Protein AF-A0A966N8Z4-F1 (afdb_monomer_lite)

Sequence (66 aa):
MFIKDGKWDWPIIKFYKKNGLLKTIPYVIFILLGIKIVIINGAIFILNLFGAGIEYAPILKNLGII

Secondary structure (DSSP, 8-state):
--EETTEE--HHHHHHHHHHHHHHHHHHHHHHHHHHHHHHHHHHHHHHHTT--PPS-HHHHHTT--

pLDDT: mean 82.35, std 10.39, range [56.62, 94.69]

Foldseek 3Di:
DQADPNDRNDVLVVCCVVPNDVVSVVVVVVVVVVVVLCVVQVVVVVVVVVVVPDDRPVVCVVVVVD

Structure (mmCIF, N/CA/C/O backbone):
data_AF-A0A966N8Z4-F1
#
_entry.id   AF-A0A966N8Z4-F1
#
loop_
_atom_site.group_PDB
_atom_site.id
_atom_site.type_symbol
_atom_site.label_atom_id
_atom_site.label_alt_id
_atom_site.label_comp_id
_atom_site.label_asym_id
_atom_site.label_entity_id
_atom_site.label_seq_id
_atom_site.pdbx_PDB_ins_code
_atom_site.Cartn_x
_atom_site.Cartn_y
_atom_site.Cartn_z
_atom_site.occupancy
_atom_site.B_iso_or_equiv
_atom_site.auth_seq_id
_atom_site.auth_comp_id
_atom_site.auth_asym_id
_atom_site.auth_atom_id
_atom_site.pdbx_PDB_model_num
ATOM 1 N N . MET A 1 1 ? -11.935 -15.240 3.284 1.00 56.62 1 MET A N 1
ATOM 2 C CA . MET A 1 1 ? -12.987 -14.794 2.348 1.00 56.62 1 MET A CA 1
ATOM 3 C C . MET A 1 1 ? -13.117 -13.280 2.475 1.00 56.62 1 MET A C 1
ATOM 5 O O . MET A 1 1 ? -13.261 -12.808 3.596 1.00 56.62 1 MET A O 1
ATOM 9 N N . PHE A 1 2 ? -12.949 -12.527 1.383 1.00 59.88 2 PHE A N 1
ATOM 10 C CA . PHE A 1 2 ? -13.005 -11.049 1.367 1.00 59.88 2 PHE A CA 1
ATOM 11 C C . PHE A 1 2 ? -14.435 -10.495 1.305 1.00 59.88 2 PHE A C 1
ATOM 13 O O . PHE A 1 2 ? -14.642 -9.288 1.325 1.00 59.88 2 PHE A O 1
ATOM 20 N N . ILE A 1 3 ? -15.422 -11.384 1.2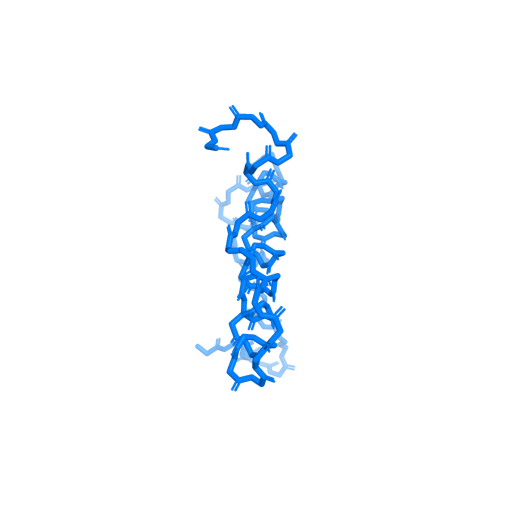45 1.00 65.62 3 ILE A N 1
ATOM 21 C CA . ILE A 1 3 ? -16.841 -11.066 1.296 1.00 65.62 3 ILE A CA 1
ATOM 22 C C . ILE A 1 3 ? -17.416 -11.915 2.423 1.00 65.62 3 ILE A C 1
ATOM 24 O O . ILE A 1 3 ? -17.222 -13.133 2.438 1.00 65.62 3 ILE A O 1
ATOM 28 N N . LYS A 1 4 ? -18.076 -11.264 3.378 1.00 69.31 4 LYS A N 1
ATOM 29 C CA . LYS A 1 4 ? -18.813 -11.908 4.464 1.00 69.31 4 LYS A CA 1
ATOM 30 C C . LYS A 1 4 ? -20.202 -11.277 4.502 1.00 69.31 4 LYS A C 1
ATOM 32 O O . LYS A 1 4 ? -20.313 -10.055 4.535 1.00 69.31 4 LYS A O 1
ATOM 37 N N . ASP A 1 5 ? 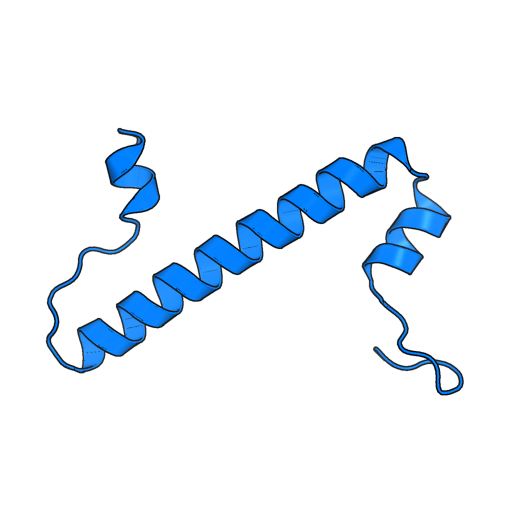-21.247 -12.098 4.441 1.00 74.25 5 ASP A N 1
ATOM 38 C CA . ASP A 1 5 ? -22.649 -11.652 4.502 1.00 74.25 5 ASP A CA 1
ATOM 39 C C . ASP A 1 5 ? -23.012 -10.591 3.439 1.00 74.25 5 ASP A C 1
ATOM 41 O O . ASP A 1 5 ? -23.670 -9.593 3.726 1.00 74.25 5 ASP A O 1
ATOM 45 N N . GLY A 1 6 ? -22.506 -10.754 2.209 1.00 72.62 6 GLY A N 1
ATOM 46 C CA . GLY A 1 6 ? -22.739 -9.810 1.104 1.00 72.62 6 GLY A CA 1
ATOM 47 C C . GLY A 1 6 ? -22.057 -8.445 1.268 1.00 72.62 6 GLY A C 1
ATOM 48 O O . GLY A 1 6 ? -22.206 -7.573 0.416 1.00 72.62 6 GLY A O 1
ATOM 49 N N . LYS A 1 7 ? -21.281 -8.250 2.340 1.00 69.12 7 LYS A N 1
ATOM 50 C CA . LYS A 1 7 ? -20.500 -7.039 2.590 1.00 69.12 7 LYS A CA 1
ATOM 51 C C . LYS A 1 7 ? -19.031 -7.324 2.321 1.00 69.12 7 LYS A C 1
ATOM 53 O O . LYS A 1 7 ? -18.500 -8.372 2.697 1.00 69.12 7 LYS A O 1
ATOM 58 N N . TRP A 1 8 ? -18.370 -6.376 1.665 1.00 72.12 8 TRP A N 1
ATOM 59 C CA . TRP A 1 8 ? -16.931 -6.449 1.471 1.00 72.12 8 TRP A CA 1
ATOM 60 C C . TRP A 1 8 ? -16.235 -6.343 2.832 1.00 72.12 8 TRP A C 1
ATOM 62 O O . TRP A 1 8 ? -16.324 -5.332 3.532 1.00 72.12 8 TRP A O 1
ATOM 72 N N . ASP A 1 9 ? -15.539 -7.407 3.209 1.00 78.00 9 ASP A N 1
ATOM 73 C CA . ASP A 1 9 ? -14.867 -7.556 4.491 1.00 78.00 9 ASP A CA 1
ATOM 74 C C . ASP A 1 9 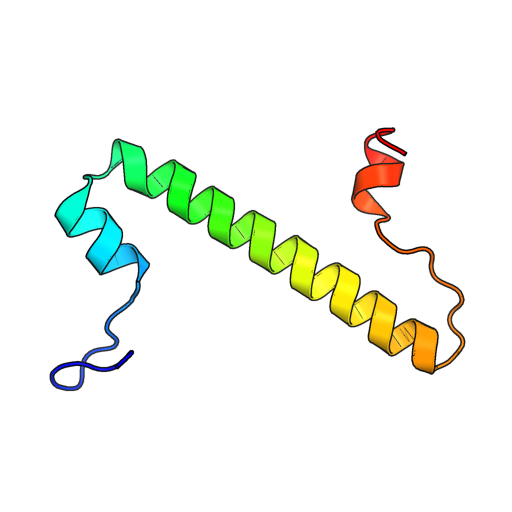? -13.438 -7.013 4.382 1.00 78.00 9 ASP A C 1
ATOM 76 O O . ASP A 1 9 ? -12.458 -7.756 4.250 1.00 78.00 9 ASP A O 1
ATOM 80 N N . TRP A 1 10 ? -13.340 -5.678 4.358 1.00 80.69 10 TRP A N 1
ATOM 81 C CA . TRP A 1 10 ? -12.070 -4.982 4.174 1.00 80.69 10 TRP A CA 1
ATOM 82 C C . TRP A 1 10 ? -11.092 -5.345 5.307 1.00 80.69 10 TRP A C 1
ATOM 84 O O . TRP A 1 10 ? -11.425 -5.170 6.485 1.00 80.69 10 TRP A O 1
ATOM 94 N N . PRO A 1 11 ? -9.847 -5.754 4.988 1.00 83.50 11 PRO A N 1
ATOM 95 C CA . PRO A 1 11 ? -8.833 -6.076 5.996 1.00 83.50 11 PRO A CA 1
ATOM 96 C C . PRO A 1 11 ? -8.572 -4.920 6.973 1.00 83.50 11 PRO A C 1
ATOM 98 O O . PRO A 1 11 ? -8.326 -5.146 8.157 1.00 83.50 11 PRO A O 1
ATOM 101 N N . ILE A 1 12 ? -8.703 -3.678 6.497 1.00 86.81 12 ILE A N 1
ATOM 102 C CA . ILE A 1 12 ? -8.553 -2.458 7.300 1.00 86.81 12 ILE A CA 1
ATOM 103 C C . ILE A 1 12 ? -9.607 -2.399 8.413 1.00 86.81 12 ILE A C 1
ATOM 105 O O . ILE A 1 12 ? -9.280 -2.079 9.552 1.00 86.81 12 ILE A O 1
ATOM 109 N N . ILE A 1 13 ? -10.859 -2.767 8.119 1.00 86.56 13 ILE A N 1
ATOM 110 C CA . ILE A 1 13 ? -11.955 -2.750 9.100 1.00 86.56 13 ILE A CA 1
ATOM 111 C C . ILE A 1 13 ? -11.695 -3.785 10.198 1.00 86.56 13 ILE A C 1
ATOM 113 O O . ILE A 1 13 ? -11.886 -3.499 11.381 1.00 86.56 13 ILE A O 1
ATOM 117 N N . LYS A 1 14 ? -11.216 -4.978 9.828 1.00 88.75 14 LYS A N 1
ATOM 118 C CA . LYS A 1 14 ? -10.800 -6.006 10.795 1.00 88.75 14 LYS A CA 1
ATOM 119 C C . LYS A 1 14 ? -9.661 -5.522 11.685 1.00 88.75 14 LYS A C 1
ATOM 121 O O . LYS A 1 14 ? -9.714 -5.706 12.900 1.00 88.75 14 LYS A O 1
ATOM 126 N N . PHE A 1 15 ? -8.650 -4.891 11.092 1.00 91.25 15 PHE A N 1
ATOM 127 C CA . PHE A 1 15 ? -7.509 -4.365 11.832 1.00 91.25 15 PHE A CA 1
ATOM 128 C C . PHE A 1 15 ? -7.927 -3.249 12.798 1.00 91.25 15 PHE A C 1
ATOM 130 O O . PHE A 1 15 ? -7.511 -3.265 13.957 1.00 91.25 15 PHE A O 1
ATOM 137 N N . TYR A 1 16 ? -8.812 -2.351 12.359 1.00 91.50 16 TYR A N 1
ATOM 138 C CA . TYR A 1 16 ? -9.385 -1.284 13.175 1.00 91.50 16 TYR A CA 1
ATOM 139 C C . TYR A 1 16 ? -10.154 -1.806 14.380 1.00 91.50 16 TYR A C 1
ATOM 141 O O . TYR A 1 16 ? -9.864 -1.409 15.507 1.00 91.50 16 TYR A O 1
ATOM 149 N N . LYS A 1 17 ? -11.077 -2.751 14.165 1.00 91.44 17 LYS A N 1
ATOM 150 C CA . LYS A 1 17 ? -11.867 -3.342 15.253 1.00 91.44 17 LYS A CA 1
ATOM 151 C C . LYS A 1 17 ? -10.994 -4.005 16.325 1.00 91.44 17 LYS A C 1
ATOM 153 O O . LYS A 1 17 ? -11.393 -4.035 17.481 1.00 91.44 17 LYS A O 1
ATOM 158 N N . LYS A 1 18 ? -9.814 -4.518 15.956 1.00 93.94 18 LYS A N 1
ATOM 159 C CA . LYS A 1 18 ? -8.877 -5.179 16.878 1.00 93.94 18 LYS A CA 1
ATOM 160 C C . LYS A 1 18 ? -7.894 -4.218 17.560 1.00 93.94 18 LYS A C 1
ATOM 162 O O . LYS A 1 18 ? -7.503 -4.471 18.693 1.00 93.94 18 LYS A O 1
ATOM 167 N N . ASN A 1 19 ? -7.451 -3.160 16.877 1.00 93.69 19 ASN A N 1
ATOM 168 C CA . ASN A 1 19 ? -6.299 -2.353 17.307 1.00 93.69 19 ASN A CA 1
ATOM 169 C C . ASN A 1 19 ? -6.619 -0.874 17.580 1.00 93.69 19 ASN A C 1
ATOM 171 O O . ASN A 1 19 ? -5.752 -0.151 18.075 1.00 93.69 19 ASN A O 1
ATOM 175 N N . GLY A 1 20 ? -7.829 -0.419 17.255 1.00 93.12 20 GLY A N 1
ATOM 176 C CA . GLY A 1 20 ? -8.247 0.972 17.398 1.00 93.12 20 GLY A CA 1
ATOM 177 C C . GLY A 1 20 ? -7.645 1.917 16.351 1.00 93.12 20 GLY A C 1
ATOM 178 O O . GLY A 1 20 ? -6.834 1.537 15.500 1.00 93.12 20 GLY A O 1
ATOM 179 N N . LEU A 1 21 ? -8.063 3.184 16.411 1.00 91.19 21 LEU A N 1
ATOM 180 C CA . LEU A 1 21 ? -7.758 4.191 15.388 1.00 91.19 21 LEU A CA 1
ATOM 181 C C . LEU A 1 21 ? -6.255 4.472 15.259 1.00 91.19 21 LEU A C 1
ATOM 183 O O . LEU A 1 21 ? -5.718 4.431 14.154 1.00 91.19 21 LEU A O 1
ATOM 187 N N . LEU A 1 22 ? -5.571 4.684 16.388 1.00 93.44 22 LEU A N 1
ATOM 188 C CA . LEU A 1 22 ? -4.163 5.102 16.423 1.00 93.44 22 LEU A CA 1
ATOM 189 C C . LEU A 1 22 ? -3.219 4.118 15.728 1.00 93.44 22 LEU A C 1
ATOM 191 O O . LEU A 1 22 ? -2.276 4.544 15.075 1.00 93.44 22 LEU A O 1
ATOM 195 N N . LYS A 1 23 ? -3.478 2.810 15.830 1.00 91.75 23 LYS A N 1
ATOM 196 C CA . LYS A 1 23 ? -2.683 1.781 15.140 1.00 91.75 23 LYS A CA 1
ATOM 197 C C . LYS A 1 23 ? -3.137 1.558 13.699 1.00 91.75 23 LYS A C 1
ATOM 199 O O . LYS A 1 23 ? -2.354 1.115 12.865 1.00 91.75 23 LYS A O 1
ATOM 204 N N . THR A 1 24 ? -4.393 1.865 13.390 1.00 93.25 24 THR A N 1
ATOM 205 C CA . THR A 1 24 ? -4.952 1.681 12.044 1.00 93.25 24 THR A CA 1
ATOM 206 C C . THR A 1 24 ? -4.430 2.719 11.065 1.00 93.25 24 THR A C 1
ATOM 208 O O . THR A 1 24 ? -4.144 2.373 9.926 1.00 93.25 24 THR A O 1
ATOM 211 N N . ILE A 1 25 ? -4.259 3.969 11.497 1.00 93.56 25 ILE A N 1
ATOM 212 C CA . ILE A 1 25 ? -3.711 5.041 10.654 1.00 93.56 25 ILE A CA 1
ATOM 213 C C . ILE A 1 25 ? -2.344 4.655 10.049 1.00 93.56 25 ILE A C 1
ATOM 215 O O . ILE A 1 25 ? -2.246 4.607 8.821 1.00 93.56 25 ILE A O 1
ATOM 219 N N . PRO A 1 26 ? -1.307 4.309 10.840 1.00 94.69 26 PRO A N 1
ATOM 220 C CA . PRO A 1 26 ? -0.016 3.913 10.284 1.00 94.69 26 PRO A CA 1
ATOM 221 C C . PRO A 1 26 ? -0.107 2.618 9.467 1.00 94.69 26 PRO A C 1
ATOM 223 O O . PRO A 1 26 ? 0.593 2.486 8.469 1.00 94.69 26 PRO A O 1
ATOM 226 N N . TYR A 1 27 ? -1.004 1.691 9.821 1.00 90.50 27 TYR A N 1
ATOM 227 C CA . TYR A 1 27 ? -1.249 0.482 9.029 1.00 90.50 27 TYR A CA 1
ATOM 228 C C . TYR A 1 27 ? -1.785 0.795 7.622 1.00 90.50 27 TYR A C 1
ATOM 230 O O . TYR A 1 27 ? -1.302 0.239 6.636 1.00 90.50 27 TYR A O 1
ATOM 238 N N . VAL A 1 28 ? -2.743 1.719 7.503 1.00 91.75 28 VAL A N 1
ATOM 239 C CA . VAL A 1 28 ? -3.269 2.162 6.203 1.00 91.75 28 VAL A CA 1
ATOM 240 C C . VAL A 1 28 ? -2.188 2.882 5.400 1.00 91.75 28 VAL A C 1
ATOM 242 O O . VAL A 1 28 ? -2.026 2.592 4.217 1.00 91.75 28 VAL A O 1
ATOM 245 N N . ILE A 1 29 ? -1.408 3.763 6.035 1.00 92.44 29 ILE A N 1
ATOM 246 C CA . ILE A 1 29 ? -0.275 4.440 5.385 1.00 92.44 29 ILE A CA 1
ATOM 247 C C . ILE A 1 29 ? 0.722 3.409 4.842 1.00 92.44 29 ILE A C 1
ATOM 249 O O . ILE A 1 29 ? 1.126 3.499 3.684 1.00 92.44 29 ILE A O 1
ATOM 253 N N . PHE A 1 30 ? 1.067 2.393 5.635 1.00 91.50 30 PHE A N 1
ATOM 254 C CA . PHE A 1 30 ? 1.978 1.330 5.221 1.00 91.50 30 PHE A CA 1
ATOM 255 C C . PHE A 1 30 ? 1.453 0.552 4.008 1.00 91.50 30 PHE A C 1
ATOM 257 O O . PHE A 1 30 ? 2.198 0.330 3.055 1.00 91.50 30 PHE A O 1
ATOM 264 N N . ILE A 1 31 ? 0.163 0.195 3.996 1.00 90.38 31 ILE A N 1
ATOM 265 C CA . ILE A 1 31 ? -0.468 -0.455 2.837 1.00 90.38 31 ILE A CA 1
ATOM 266 C C . ILE A 1 31 ? -0.384 0.437 1.596 1.00 90.38 31 ILE A C 1
ATOM 268 O O . ILE A 1 31 ? -0.006 -0.044 0.530 1.00 90.38 31 ILE A O 1
ATOM 272 N N . LEU A 1 32 ? -0.712 1.726 1.715 1.00 89.62 32 LEU A N 1
ATOM 273 C CA . LEU A 1 32 ? -0.683 2.655 0.583 1.00 89.62 32 LEU A CA 1
ATOM 274 C C . LEU A 1 32 ? 0.730 2.812 0.007 1.00 89.62 32 LEU A C 1
ATOM 276 O O . LEU A 1 32 ? 0.899 2.813 -1.214 1.00 89.62 32 LEU A O 1
ATOM 280 N N . LEU A 1 33 ? 1.744 2.906 0.871 1.00 89.06 33 LEU A N 1
ATOM 281 C CA . LEU A 1 33 ? 3.145 2.959 0.455 1.00 89.06 33 LEU A CA 1
ATOM 282 C C . LEU A 1 33 ? 3.581 1.649 -0.211 1.00 89.06 33 LEU A C 1
ATOM 284 O O . LEU A 1 33 ? 4.162 1.683 -1.294 1.00 89.06 33 LEU A O 1
ATOM 288 N N . GLY A 1 34 ? 3.244 0.502 0.386 1.00 87.12 34 GLY A N 1
ATOM 289 C CA . GLY A 1 34 ? 3.549 -0.814 -0.172 1.00 87.12 34 GLY A CA 1
ATOM 290 C C . GLY A 1 34 ? 2.935 -1.015 -1.557 1.00 87.12 34 GLY A C 1
ATOM 291 O O . GLY A 1 34 ? 3.637 -1.390 -2.494 1.00 87.12 34 GLY A O 1
ATOM 292 N N . ILE A 1 35 ? 1.652 -0.679 -1.724 1.00 89.44 35 ILE A N 1
ATOM 293 C CA . ILE A 1 35 ? 0.962 -0.756 -3.019 1.00 89.44 35 ILE A CA 1
ATOM 294 C C . ILE A 1 35 ? 1.649 0.136 -4.056 1.00 89.44 35 ILE A C 1
ATOM 296 O O . ILE A 1 35 ? 1.896 -0.322 -5.169 1.00 89.44 35 ILE A O 1
ATOM 300 N N . LYS A 1 36 ? 2.011 1.379 -3.709 1.00 84.56 36 LYS A N 1
ATOM 301 C CA . LYS A 1 36 ? 2.734 2.26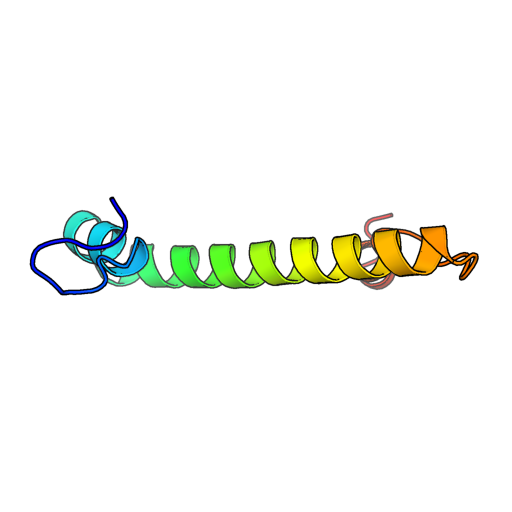9 -4.633 1.00 84.56 36 LYS A CA 1
ATOM 302 C C . LYS A 1 36 ? 4.057 1.663 -5.098 1.00 84.56 36 LYS A C 1
ATOM 304 O O . LYS A 1 36 ? 4.338 1.686 -6.292 1.00 84.56 36 LYS A O 1
ATOM 309 N N . ILE A 1 37 ? 4.846 1.108 -4.181 1.00 86.19 37 ILE A N 1
ATOM 310 C CA . ILE A 1 37 ? 6.139 0.491 -4.506 1.00 86.19 37 ILE A CA 1
ATOM 311 C C . ILE A 1 37 ? 5.941 -0.711 -5.437 1.00 86.19 37 ILE A C 1
ATOM 313 O O . ILE A 1 37 ? 6.663 -0.841 -6.424 1.00 86.19 37 ILE A O 1
ATOM 317 N N . VAL A 1 38 ? 4.953 -1.565 -5.159 1.00 88.00 38 VAL A N 1
ATOM 318 C CA . VAL A 1 38 ? 4.649 -2.737 -5.993 1.00 88.00 38 VAL A CA 1
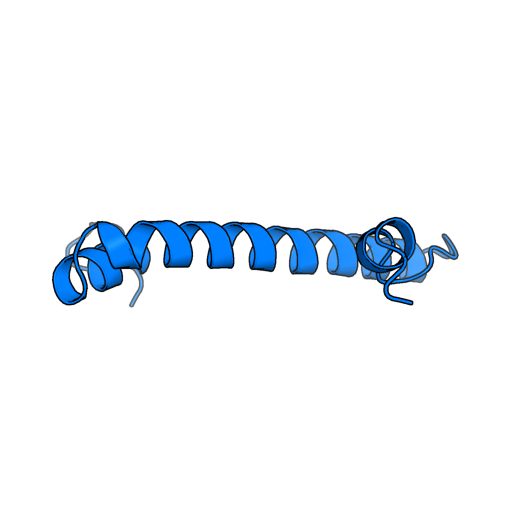ATOM 319 C C . VAL A 1 38 ? 4.177 -2.319 -7.385 1.00 88.00 38 VAL A C 1
ATOM 321 O O . VAL A 1 38 ? 4.690 -2.840 -8.370 1.00 88.00 38 VAL A O 1
ATOM 324 N N . ILE A 1 39 ? 3.253 -1.358 -7.488 1.00 88.62 39 ILE A N 1
ATOM 325 C CA . ILE A 1 39 ? 2.738 -0.878 -8.780 1.00 88.62 39 ILE A CA 1
ATOM 326 C C . ILE A 1 39 ? 3.860 -0.261 -9.615 1.00 88.62 39 ILE A C 1
ATOM 328 O O . ILE A 1 39 ? 3.978 -0.575 -10.794 1.00 88.62 39 ILE A O 1
ATOM 332 N N . ILE A 1 40 ? 4.699 0.590 -9.019 1.00 84.88 40 ILE A N 1
ATOM 333 C CA . ILE A 1 40 ? 5.777 1.276 -9.743 1.00 84.88 40 ILE A CA 1
ATOM 334 C C . ILE A 1 40 ? 6.819 0.272 -10.234 1.00 84.88 40 ILE A C 1
ATOM 336 O O . ILE A 1 40 ? 7.152 0.276 -11.415 1.00 84.88 40 ILE A O 1
ATOM 340 N N . ASN A 1 41 ? 7.299 -0.625 -9.370 1.00 84.56 41 ASN A N 1
ATOM 341 C CA . ASN A 1 41 ? 8.279 -1.629 -9.791 1.00 84.56 41 ASN A CA 1
ATOM 342 C C . ASN A 1 41 ? 7.683 -2.649 -10.770 1.00 84.56 41 ASN A C 1
ATOM 344 O O . ASN A 1 41 ? 8.374 -3.072 -11.690 1.00 84.56 41 ASN A O 1
ATOM 348 N N . GLY A 1 42 ? 6.404 -3.005 -10.622 1.00 87.31 42 GLY A N 1
ATOM 349 C CA . GLY A 1 42 ? 5.689 -3.851 -11.577 1.00 87.31 42 GLY A CA 1
ATOM 350 C C . GLY A 1 42 ? 5.528 -3.187 -12.946 1.00 87.31 42 GLY A C 1
ATOM 351 O O . GLY A 1 42 ? 5.757 -3.825 -13.968 1.00 87.31 42 GLY A O 1
ATOM 352 N N . ALA A 1 43 ? 5.209 -1.891 -12.987 1.00 87.94 43 ALA A N 1
ATOM 353 C CA . ALA A 1 43 ? 5.149 -1.131 -14.233 1.00 87.94 43 ALA A CA 1
ATOM 354 C C . ALA A 1 43 ? 6.529 -1.036 -14.902 1.00 87.94 43 ALA A C 1
ATOM 356 O O . ALA A 1 43 ? 6.637 -1.284 -16.099 1.00 87.94 43 ALA A O 1
ATOM 357 N N . ILE A 1 44 ? 7.587 -0.758 -14.132 1.00 86.69 44 ILE A N 1
ATOM 358 C CA . ILE A 1 44 ? 8.975 -0.759 -14.624 1.00 86.69 44 ILE A CA 1
ATOM 359 C C . ILE A 1 44 ? 9.348 -2.134 -15.181 1.00 86.69 44 ILE A C 1
ATOM 361 O O . ILE A 1 44 ? 9.907 -2.213 -16.270 1.00 86.69 44 ILE A O 1
ATOM 365 N N . PHE A 1 45 ? 8.990 -3.213 -14.478 1.00 87.69 45 PHE A N 1
ATOM 366 C CA . PHE A 1 45 ? 9.214 -4.580 -14.944 1.00 87.69 45 PHE A CA 1
ATOM 367 C C . PHE A 1 45 ? 8.575 -4.823 -16.311 1.00 87.69 45 PHE A C 1
ATOM 369 O O . PHE A 1 45 ? 9.245 -5.280 -17.234 1.00 87.69 45 PHE A O 1
ATOM 376 N N . ILE A 1 46 ? 7.304 -4.449 -16.464 1.00 90.75 46 ILE A N 1
ATOM 377 C CA . ILE A 1 46 ? 6.585 -4.589 -17.732 1.00 90.75 46 ILE A CA 1
ATOM 378 C C . ILE A 1 46 ? 7.251 -3.749 -18.828 1.00 90.75 46 ILE A C 1
ATOM 380 O O . ILE A 1 46 ? 7.513 -4.266 -19.906 1.00 90.75 46 ILE A O 1
ATOM 384 N N . LEU A 1 47 ? 7.578 -2.482 -18.570 1.00 88.38 47 LEU A N 1
ATOM 385 C CA . LEU A 1 47 ? 8.222 -1.608 -19.558 1.00 88.38 47 LEU A CA 1
ATOM 386 C C . LEU A 1 47 ? 9.611 -2.119 -19.974 1.00 88.38 47 LEU A C 1
ATOM 388 O O . LEU A 1 47 ? 9.979 -2.035 -21.145 1.00 88.38 47 LEU A O 1
ATOM 392 N N . ASN A 1 48 ? 10.362 -2.704 -19.042 1.00 87.12 48 ASN A N 1
ATOM 393 C CA . ASN A 1 48 ? 11.657 -3.313 -19.327 1.00 87.12 48 ASN A CA 1
ATOM 394 C C . ASN A 1 48 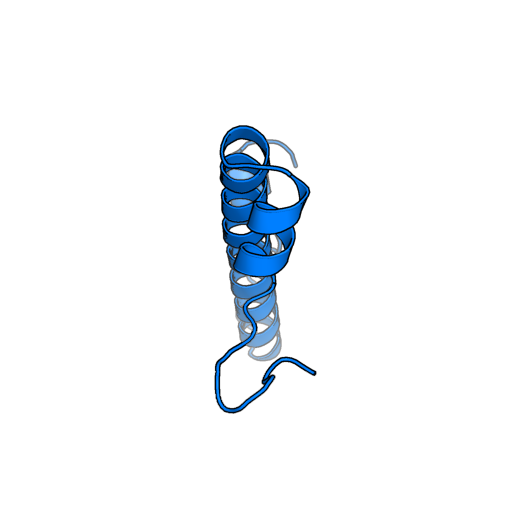? 11.551 -4.580 -20.174 1.00 87.12 48 ASN A C 1
ATOM 396 O O . ASN A 1 48 ? 12.438 -4.810 -20.994 1.00 87.12 48 ASN A O 1
ATOM 400 N N . LEU A 1 49 ? 10.467 -5.356 -20.056 1.00 90.00 49 LEU A N 1
ATOM 401 C CA . LEU A 1 49 ? 10.198 -6.459 -20.988 1.00 90.00 49 LEU A CA 1
ATOM 402 C C . LEU A 1 49 ? 10.049 -5.966 -22.437 1.00 90.00 49 LEU A C 1
ATOM 404 O O . LEU A 1 49 ? 10.372 -6.703 -23.363 1.00 90.00 49 LEU A O 1
ATOM 408 N N . PHE A 1 50 ? 9.620 -4.717 -22.635 1.00 91.75 50 PHE A N 1
ATOM 409 C CA . PHE A 1 50 ? 9.530 -4.066 -23.947 1.00 91.75 50 PHE A CA 1
ATOM 410 C C . PHE A 1 50 ? 10.779 -3.245 -24.321 1.00 91.75 50 PHE A C 1
ATOM 412 O O . PHE A 1 50 ? 10.748 -2.495 -25.293 1.00 91.75 50 PHE A O 1
ATOM 419 N N . GLY A 1 51 ? 11.884 -3.379 -23.578 1.00 87.19 51 GLY A N 1
ATOM 420 C CA . GLY A 1 51 ? 13.168 -2.756 -23.918 1.00 87.19 51 GLY A CA 1
ATOM 421 C C . GLY A 1 51 ? 13.347 -1.307 -23.454 1.00 87.19 51 GLY A C 1
ATOM 422 O O . GLY A 1 51 ? 14.247 -0.631 -23.942 1.00 87.19 51 GLY A O 1
ATOM 423 N N . ALA A 1 52 ? 12.534 -0.815 -22.511 1.00 82.38 52 ALA A N 1
ATOM 424 C CA . ALA A 1 52 ? 12.617 0.573 -22.041 1.00 82.38 52 ALA A CA 1
ATOM 425 C C . ALA A 1 52 ? 13.908 0.918 -21.262 1.00 82.38 52 ALA A C 1
ATOM 427 O O . ALA A 1 52 ? 14.239 2.096 -21.143 1.00 82.38 52 ALA A O 1
ATOM 428 N N . GLY A 1 53 ? 14.632 -0.075 -20.725 1.00 81.50 53 GLY A N 1
ATOM 429 C CA . GLY A 1 53 ? 15.919 0.132 -20.041 1.00 81.50 53 GLY A CA 1
ATOM 430 C C . GLY A 1 53 ? 15.840 0.978 -18.762 1.00 81.50 53 GLY A C 1
ATOM 431 O O . GLY A 1 53 ? 16.805 1.644 -18.399 1.00 81.50 53 GLY A O 1
ATOM 432 N N . ILE A 1 54 ? 14.689 0.985 -18.090 1.00 80.31 54 ILE A N 1
ATOM 433 C CA . ILE A 1 54 ? 14.425 1.776 -16.888 1.00 80.31 54 ILE A CA 1
ATOM 434 C C . ILE A 1 54 ? 15.022 1.066 -15.668 1.00 80.31 54 ILE A C 1
ATOM 436 O O . ILE A 1 54 ? 14.716 -0.094 -15.395 1.00 80.31 54 ILE A O 1
ATOM 440 N N . GLU A 1 55 ? 15.844 1.765 -14.889 1.00 74.69 55 GLU A N 1
ATOM 441 C CA . GLU A 1 55 ? 16.375 1.228 -13.632 1.00 74.69 55 GLU A CA 1
ATOM 442 C C . GLU A 1 55 ? 15.259 0.960 -12.606 1.00 74.69 55 GLU A C 1
ATOM 444 O O . GLU A 1 55 ? 14.331 1.754 -12.426 1.00 74.69 55 GLU A O 1
ATOM 449 N N . TYR A 1 56 ? 15.361 -0.170 -11.903 1.00 67.81 56 TYR A N 1
ATOM 450 C CA . TYR A 1 56 ? 14.460 -0.498 -10.800 1.00 67.81 56 TYR A CA 1
ATOM 451 C C . TYR A 1 56 ? 14.726 0.406 -9.591 1.00 67.81 56 TYR A C 1
ATOM 453 O O . TYR A 1 56 ? 15.845 0.854 -9.366 1.00 67.81 56 TYR A O 1
ATOM 461 N N . ALA A 1 57 ? 13.690 0.642 -8.784 1.00 67.50 57 ALA A N 1
ATOM 462 C CA . ALA A 1 57 ? 13.744 1.493 -7.593 1.00 67.50 57 ALA A CA 1
ATOM 463 C C . ALA A 1 57 ? 14.126 2.986 -7.808 1.00 67.50 57 ALA A C 1
ATOM 465 O O . ALA A 1 57 ? 14.896 3.538 -7.015 1.00 67.50 57 ALA A O 1
ATOM 466 N N . PRO A 1 58 ? 13.506 3.715 -8.761 1.00 67.75 58 PRO A N 1
ATOM 467 C CA . PRO A 1 58 ? 13.800 5.137 -8.993 1.00 67.75 58 PRO A CA 1
ATOM 468 C C . PRO A 1 58 ? 13.530 6.023 -7.765 1.00 67.75 58 PRO A C 1
ATOM 470 O O . PRO A 1 58 ? 14.169 7.053 -7.582 1.00 67.75 58 PRO A O 1
ATOM 473 N N . ILE A 1 59 ? 12.607 5.617 -6.886 1.00 66.44 59 ILE A N 1
ATOM 474 C CA . ILE A 1 59 ? 12.315 6.339 -5.638 1.00 66.44 59 ILE A CA 1
ATOM 475 C C . ILE A 1 59 ? 13.463 6.205 -4.633 1.00 66.44 59 ILE A C 1
ATOM 477 O O . ILE A 1 59 ? 13.808 7.189 -3.989 1.00 66.44 59 ILE A O 1
ATOM 481 N N . LEU A 1 60 ? 14.058 5.016 -4.491 1.00 65.50 60 LEU A N 1
ATOM 482 C CA . LEU A 1 60 ? 15.178 4.821 -3.563 1.00 65.50 60 LEU A CA 1
ATOM 483 C C . LEU A 1 60 ? 16.418 5.585 -4.042 1.00 65.50 60 LEU A C 1
ATOM 485 O O . LEU A 1 60 ? 17.090 6.206 -3.221 1.00 65.50 60 LEU A O 1
ATOM 489 N N . LYS A 1 61 ? 16.630 5.634 -5.365 1.00 69.94 61 LYS A N 1
ATOM 490 C CA . LYS A 1 61 ? 17.653 6.472 -6.003 1.00 69.94 61 LYS A CA 1
ATOM 491 C C . LYS A 1 61 ? 17.416 7.966 -5.762 1.00 69.94 61 LYS A C 1
ATOM 493 O O . LYS A 1 61 ? 18.319 8.675 -5.336 1.00 69.94 61 LYS A O 1
ATOM 498 N N . ASN A 1 62 ? 16.182 8.448 -5.938 1.00 71.75 62 ASN A N 1
ATOM 499 C CA . ASN A 1 62 ? 15.832 9.847 -5.646 1.00 71.75 62 ASN A CA 1
ATOM 500 C C . ASN A 1 62 ? 15.996 10.227 -4.166 1.00 71.75 62 ASN A C 1
ATOM 502 O O . ASN A 1 62 ? 16.181 11.400 -3.857 1.00 71.75 62 ASN A O 1
ATOM 506 N N . LEU A 1 63 ? 15.904 9.258 -3.255 1.00 75.56 63 LEU A N 1
ATOM 507 C CA . LEU A 1 63 ? 16.125 9.460 -1.823 1.00 75.56 63 LEU A CA 1
ATOM 508 C C . LEU A 1 63 ? 17.602 9.299 -1.418 1.00 75.56 63 LEU A C 1
ATOM 510 O O . LEU A 1 63 ? 17.912 9.460 -0.240 1.00 75.56 63 LEU A O 1
ATOM 514 N N . GLY A 1 64 ? 18.501 8.983 -2.360 1.00 68.56 64 GLY A N 1
ATOM 515 C CA . GLY A 1 64 ? 19.932 8.793 -2.103 1.00 68.56 64 GLY A CA 1
ATOM 516 C C . GLY A 1 64 ? 20.253 7.571 -1.240 1.00 68.56 64 GLY A C 1
ATOM 517 O O . GLY A 1 64 ? 21.267 7.561 -0.548 1.00 68.56 64 GLY A O 1
ATOM 518 N N . ILE A 1 65 ? 19.368 6.569 -1.226 1.00 67.75 65 ILE A N 1
ATOM 519 C CA . ILE A 1 65 ? 19.532 5.350 -0.418 1.00 67.75 65 ILE A CA 1
ATOM 520 C C . ILE A 1 65 ? 20.424 4.326 -1.139 1.00 67.75 65 ILE A C 1
ATOM 522 O O . ILE A 1 65 ? 21.137 3.567 -0.483 1.00 67.75 65 ILE A O 1
ATOM 526 N N . ILE A 1 66 ? 20.374 4.315 -2.473 1.00 57.59 66 ILE A N 1
ATOM 527 C CA . ILE A 1 66 ? 21.173 3.498 -3.401 1.00 57.59 66 ILE A CA 1
ATOM 528 C C . ILE A 1 66 ? 21.500 4.307 -4.652 1.00 57.59 66 ILE A C 1
ATOM 530 O O . ILE A 1 66 ? 20.717 5.235 -4.966 1.00 57.59 66 ILE A O 1
#

Radius of gyration: 17.1 Å; chains: 1; bounding box: 44×25×41 Å